Protein AF-B4CVW9-F1 (afdb_monomer_lite)

Radius of gyration: 26.95 Å; chains: 1; bounding box: 64×62×56 Å

Foldseek 3Di:
DDDDDDDDDDDDDDDDPDDDPPDPPPPPPPPPPQDQDPNDGDDPDDDDDLVLLQQLLVQLLVVLQVPAAAQDDQDDLVRLLVVLVVVQVVGDPSSSNSNSNNNSVNNCCRHVVPD

Organism: NCBI:txid497964

Structure (mmCIF, N/CA/C/O backbone):
data_AF-B4CVW9-F1
#
_entry.id   AF-B4CVW9-F1
#
loop_
_atom_site.group_PDB
_atom_site.id
_atom_site.type_symbol
_atom_site.label_atom_id
_atom_site.label_alt_id
_atom_site.label_comp_id
_atom_site.label_asym_id
_atom_site.label_entity_id
_atom_site.label_seq_id
_atom_site.pdbx_PDB_ins_code
_atom_site.Cartn_x
_atom_site.Cartn_y
_atom_site.Cartn_z
_atom_site.occupancy
_atom_site.B_iso_or_equiv
_atom_site.auth_seq_id
_atom_site.auth_comp_id
_atom_site.auth_asym_id
_atom_site.auth_atom_id
_atom_site.pdbx_PDB_model_num
ATOM 1 N N . MET A 1 1 ? 30.700 -38.288 22.531 1.00 37.31 1 MET A N 1
ATOM 2 C CA . MET A 1 1 ? 31.551 -38.930 21.496 1.00 37.31 1 MET A CA 1
ATOM 3 C C . MET A 1 1 ? 30.931 -38.577 20.147 1.00 37.31 1 MET A C 1
ATOM 5 O O . MET A 1 1 ? 29.739 -38.782 20.042 1.00 37.31 1 MET A O 1
ATOM 9 N N . LYS A 1 2 ? 31.534 -37.986 19.114 1.00 43.41 2 LYS A N 1
ATOM 10 C CA . LYS A 1 2 ? 32.881 -37.521 18.752 1.00 43.41 2 LYS A CA 1
ATOM 11 C C . LYS A 1 2 ? 32.658 -36.233 17.932 1.00 43.41 2 LYS A C 1
ATOM 13 O O . LYS A 1 2 ? 31.781 -36.213 17.076 1.00 43.41 2 LYS A O 1
ATOM 18 N N . ARG A 1 3 ? 33.419 -35.174 18.213 1.00 46.53 3 ARG A N 1
ATOM 19 C CA . ARG A 1 3 ? 33.541 -33.996 17.339 1.00 46.53 3 ARG A CA 1
ATOM 20 C C . ARG A 1 3 ? 34.524 -34.337 16.216 1.00 46.53 3 ARG A C 1
ATOM 22 O O . ARG A 1 3 ? 35.547 -34.950 16.509 1.00 46.53 3 ARG A O 1
ATOM 29 N N . ALA A 1 4 ? 34.239 -33.909 14.991 1.00 44.34 4 ALA A N 1
ATOM 30 C CA . ALA A 1 4 ? 35.187 -33.929 13.881 1.00 44.34 4 ALA A CA 1
ATOM 31 C C . ALA A 1 4 ? 35.162 -32.567 13.162 1.00 44.34 4 ALA A C 1
ATOM 33 O O . ALA A 1 4 ? 34.228 -32.240 12.440 1.00 44.34 4 ALA A O 1
ATOM 34 N N . LEU A 1 5 ? 36.189 -31.766 13.452 1.00 47.59 5 LEU A N 1
ATOM 35 C CA . LEU A 1 5 ? 36.864 -30.856 12.512 1.00 47.59 5 LEU A CA 1
ATOM 36 C C . LEU A 1 5 ? 37.680 -31.726 11.506 1.00 47.59 5 LEU A C 1
ATOM 38 O O . LEU A 1 5 ? 37.847 -32.905 11.836 1.00 47.59 5 LEU A O 1
ATOM 42 N N . PRO A 1 6 ? 38.282 -31.235 10.388 1.00 53.50 6 PRO A N 1
ATOM 43 C CA . PRO A 1 6 ? 38.696 -29.848 10.097 1.00 53.50 6 PRO A CA 1
ATOM 44 C C . PRO A 1 6 ? 38.663 -29.404 8.596 1.00 53.50 6 PRO A C 1
ATOM 46 O O . PRO A 1 6 ? 38.327 -30.170 7.705 1.00 53.50 6 PRO A O 1
ATOM 49 N N . LEU A 1 7 ? 39.134 -28.166 8.366 1.00 48.69 7 LEU A N 1
ATOM 50 C CA . LEU A 1 7 ? 39.986 -27.694 7.249 1.00 48.69 7 LEU A CA 1
ATOM 51 C C . LEU A 1 7 ? 39.521 -27.817 5.781 1.00 48.69 7 LEU A C 1
ATOM 53 O O . LEU A 1 7 ? 39.513 -28.905 5.231 1.00 48.69 7 LEU A O 1
ATOM 57 N N . THR A 1 8 ? 39.380 -26.653 5.131 1.00 52.50 8 THR A N 1
ATOM 58 C CA . THR A 1 8 ? 39.948 -26.246 3.813 1.00 52.50 8 THR A CA 1
ATOM 59 C C . THR A 1 8 ? 39.499 -24.788 3.610 1.00 52.50 8 THR A C 1
ATOM 61 O O . THR A 1 8 ? 38.318 -24.547 3.402 1.00 52.50 8 THR A O 1
ATOM 64 N N . LEU A 1 9 ? 40.267 -23.738 3.921 1.00 49.53 9 LEU A N 1
ATOM 65 C CA . LEU A 1 9 ? 41.456 -23.218 3.228 1.00 49.53 9 LEU A CA 1
ATOM 66 C C . LEU A 1 9 ? 41.366 -23.286 1.692 1.00 49.53 9 LEU A C 1
ATOM 68 O O . LEU A 1 9 ? 41.950 -24.171 1.082 1.00 49.53 9 LEU A O 1
ATOM 72 N N . SER A 1 10 ? 40.698 -22.306 1.080 1.00 48.88 10 SER A N 1
ATOM 73 C CA . SER A 1 10 ? 40.971 -21.897 -0.305 1.00 48.88 10 SER A CA 1
ATOM 74 C C . SER A 1 10 ? 40.927 -20.377 -0.403 1.00 48.88 10 SER A C 1
ATOM 76 O O . SER A 1 10 ? 39.902 -19.752 -0.653 1.00 48.88 10 SER A O 1
ATOM 78 N N . LEU A 1 11 ? 42.100 -19.808 -0.155 1.00 54.34 11 LEU A N 1
ATOM 79 C CA . LEU A 1 11 ? 42.508 -18.477 -0.559 1.00 54.34 11 LEU A CA 1
ATOM 80 C C . LEU A 1 11 ? 42.628 -18.487 -2.095 1.00 54.34 11 LEU A C 1
ATOM 82 O O . LEU A 1 11 ? 43.539 -19.119 -2.624 1.00 54.34 11 LEU A O 1
ATOM 86 N N . ILE A 1 12 ? 41.719 -17.829 -2.816 1.00 58.16 12 ILE A N 1
ATOM 87 C CA . ILE A 1 12 ? 41.917 -17.510 -4.237 1.00 58.16 12 ILE A CA 1
ATOM 88 C C . ILE A 1 12 ? 41.895 -15.992 -4.365 1.00 58.16 12 ILE A C 1
ATOM 90 O O . ILE A 1 12 ? 40.860 -15.353 -4.518 1.00 58.16 12 ILE A O 1
ATOM 94 N N . VAL A 1 13 ? 43.096 -15.432 -4.255 1.00 55.31 13 VAL A N 1
ATOM 95 C CA . VAL A 1 13 ? 43.441 -14.117 -4.780 1.00 55.31 13 VAL A CA 1
ATOM 96 C C . VAL A 1 13 ? 43.595 -14.302 -6.287 1.00 55.31 13 VAL A C 1
ATOM 98 O O . VAL A 1 13 ? 44.591 -14.864 -6.733 1.00 55.31 13 VAL A O 1
ATOM 101 N N . LEU A 1 14 ? 42.615 -13.860 -7.076 1.00 52.47 14 LEU A N 1
ATOM 102 C CA . LEU A 1 14 ? 42.826 -13.617 -8.502 1.00 52.47 14 LEU A CA 1
ATOM 103 C C . LEU A 1 14 ? 42.743 -12.113 -8.745 1.00 52.47 14 LEU A C 1
ATOM 105 O O . LEU A 1 14 ? 41.668 -11.530 -8.868 1.00 52.47 14 LEU A O 1
ATOM 109 N N . GLY A 1 15 ? 43.920 -11.492 -8.764 1.00 47.94 15 GLY A N 1
ATOM 110 C CA . GLY A 1 15 ? 44.104 -10.147 -9.275 1.00 47.94 15 GLY A CA 1
ATOM 111 C C . GLY A 1 15 ? 43.904 -10.150 -10.786 1.00 47.94 15 GLY A C 1
ATOM 112 O O . GLY A 1 15 ? 44.693 -10.738 -11.519 1.00 47.94 15 GLY A O 1
ATOM 11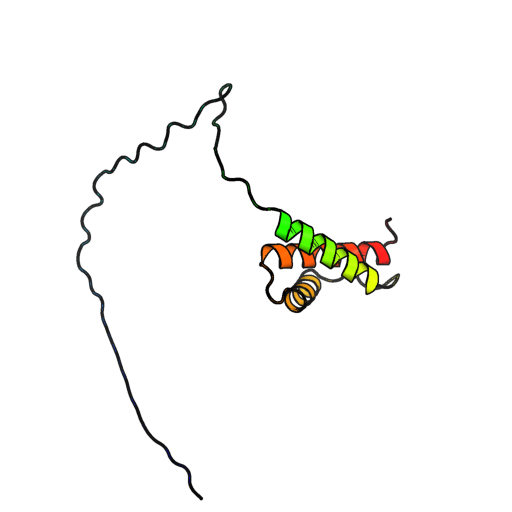3 N N . PHE A 1 16 ? 42.861 -9.465 -11.241 1.00 50.94 16 PHE A N 1
ATOM 114 C CA . PHE A 1 16 ? 42.746 -9.004 -12.619 1.00 50.94 16 PHE A CA 1
ATOM 115 C C . PHE A 1 16 ? 43.226 -7.553 -12.676 1.00 50.94 16 PHE A C 1
ATOM 117 O O . PHE A 1 16 ? 42.444 -6.613 -12.577 1.00 50.94 16 PHE A O 1
ATOM 124 N N . THR A 1 17 ? 44.536 -7.364 -12.815 1.00 50.69 17 THR A N 1
ATOM 125 C CA . THR A 1 17 ? 45.096 -6.107 -13.320 1.00 50.69 17 THR A CA 1
ATOM 126 C C . THR A 1 17 ? 45.196 -6.225 -14.835 1.00 50.69 17 THR A C 1
ATOM 128 O O . THR A 1 17 ? 46.209 -6.687 -15.360 1.00 50.69 17 THR A O 1
ATOM 131 N N . LEU A 1 18 ? 44.129 -5.847 -15.539 1.00 54.78 18 LEU A N 1
ATOM 132 C CA . LEU A 1 18 ? 44.219 -5.588 -16.970 1.00 54.78 18 LEU A CA 1
ATOM 133 C C . LEU A 1 18 ? 44.644 -4.137 -17.173 1.00 54.78 18 LEU A C 1
ATOM 135 O O . LEU A 1 18 ? 43.968 -3.188 -16.779 1.00 54.78 18 LEU A O 1
ATOM 139 N N . ALA A 1 19 ? 45.834 -4.027 -17.750 1.00 50.44 19 ALA A N 1
ATOM 140 C CA . ALA A 1 19 ? 46.374 -2.852 -18.391 1.00 50.44 19 ALA A CA 1
ATOM 141 C C . ALA A 1 19 ? 45.427 -2.318 -19.477 1.00 50.44 19 ALA A C 1
ATOM 143 O O . ALA A 1 19 ? 44.707 -3.089 -20.108 1.00 50.44 19 ALA A O 1
ATOM 144 N N . GLY A 1 20 ? 45.520 -1.012 -19.738 1.00 41.28 20 GLY A N 1
ATOM 145 C CA . GLY A 1 20 ? 44.989 -0.400 -20.956 1.00 41.28 20 GLY A CA 1
ATOM 146 C C . GLY A 1 20 ? 44.015 0.747 -20.713 1.00 41.28 20 GLY A C 1
ATOM 147 O O . GLY A 1 20 ? 42.848 0.647 -21.066 1.00 41.28 20 GLY A O 1
ATOM 148 N N . CYS A 1 21 ? 44.496 1.879 -20.185 1.00 56.69 21 CYS A N 1
ATOM 149 C CA . CYS A 1 21 ? 43.863 3.170 -20.482 1.00 56.69 21 CYS A CA 1
ATOM 150 C C . CYS A 1 21 ? 44.215 3.549 -21.930 1.00 56.69 21 CYS A C 1
ATOM 152 O O . CYS A 1 21 ? 45.018 4.447 -22.184 1.00 56.69 21 CYS A O 1
ATOM 154 N N . GLU A 1 22 ? 43.649 2.821 -22.890 1.00 43.19 22 GLU A N 1
ATOM 155 C CA . GLU A 1 22 ? 43.562 3.298 -24.260 1.00 43.19 22 GLU A CA 1
ATOM 156 C C . GLU A 1 22 ? 42.455 4.351 -24.307 1.00 43.19 22 GLU A C 1
ATOM 158 O O . GLU A 1 22 ? 41.272 4.085 -24.119 1.00 43.19 22 GLU A O 1
ATOM 163 N N . LYS A 1 23 ? 42.919 5.591 -24.460 1.00 51.03 23 LYS A N 1
ATOM 164 C CA . LYS A 1 23 ? 42.234 6.760 -25.007 1.00 51.03 23 LYS A CA 1
ATOM 165 C C . LYS A 1 23 ? 40.896 6.397 -25.680 1.00 51.03 23 LYS A C 1
ATOM 167 O O . LYS A 1 23 ? 40.936 5.733 -26.717 1.00 51.03 23 LYS A O 1
ATOM 172 N N . PRO A 1 24 ? 39.731 6.838 -25.166 1.00 45.53 24 PRO A N 1
ATOM 173 C CA . PRO A 1 24 ? 38.503 6.686 -25.922 1.00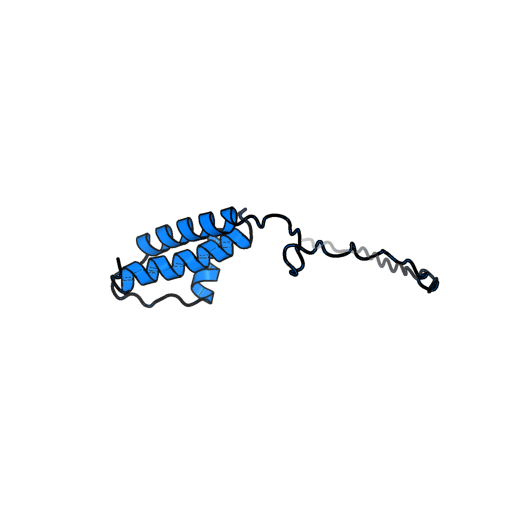 45.53 24 PRO A CA 1
ATOM 174 C C . PRO A 1 24 ? 38.661 7.480 -27.216 1.00 45.53 24 PRO A C 1
ATOM 176 O O . PRO A 1 24 ? 38.824 8.702 -27.211 1.00 45.53 24 PRO A O 1
ATOM 179 N N . ALA A 1 25 ? 38.703 6.732 -28.317 1.00 42.28 25 ALA A N 1
ATOM 180 C CA . ALA A 1 25 ? 38.533 7.259 -29.646 1.00 42.28 25 ALA A CA 1
ATOM 181 C C . ALA A 1 25 ? 37.227 8.043 -29.656 1.00 42.28 25 ALA A C 1
ATOM 183 O O . ALA A 1 25 ? 36.185 7.538 -29.228 1.00 42.28 25 ALA A O 1
ATOM 184 N N . ASP A 1 26 ? 37.348 9.275 -30.130 1.00 52.03 26 ASP A N 1
ATOM 185 C CA . ASP A 1 26 ? 36.289 10.150 -30.596 1.00 52.03 26 ASP A CA 1
ATOM 186 C C . ASP A 1 26 ? 35.367 9.339 -31.520 1.00 52.03 26 ASP A C 1
ATOM 188 O O . ASP A 1 26 ? 35.593 9.184 -32.718 1.00 52.03 26 ASP A O 1
ATOM 192 N N . SER A 1 27 ? 34.395 8.679 -30.903 1.00 44.69 27 SER A N 1
ATOM 193 C CA . SER A 1 27 ? 33.355 7.917 -31.564 1.00 44.69 27 SER A CA 1
ATOM 194 C C . SER A 1 27 ? 32.146 8.804 -31.413 1.00 44.69 27 SER A C 1
ATOM 196 O O . SER A 1 27 ? 31.405 8.694 -30.436 1.00 44.69 27 SER A O 1
ATOM 198 N N . GLY A 1 28 ? 32.015 9.747 -32.341 1.00 46.81 28 GLY A N 1
ATOM 199 C CA . GLY A 1 28 ? 30.765 10.436 -32.587 1.00 46.81 28 GLY A CA 1
ATOM 200 C C . GLY A 1 28 ? 29.696 9.391 -32.880 1.00 46.81 28 GLY A C 1
ATOM 201 O O . GLY A 1 28 ? 29.431 9.060 -34.029 1.00 46.81 28 GLY A O 1
ATOM 202 N N . ALA A 1 29 ? 29.093 8.844 -31.827 1.00 42.44 29 ALA A N 1
ATOM 203 C CA . ALA A 1 29 ? 27.721 8.415 -31.895 1.00 42.44 29 ALA A CA 1
ATOM 204 C C . ALA A 1 29 ? 26.959 9.714 -32.127 1.00 42.44 29 ALA A C 1
ATOM 206 O O . ALA A 1 29 ? 26.769 10.501 -31.200 1.00 42.44 29 ALA A O 1
ATOM 207 N N . GLU A 1 30 ? 26.643 9.994 -33.392 1.00 49.59 30 GLU A N 1
ATOM 208 C CA . GLU A 1 30 ? 25.658 11.002 -33.736 1.00 49.59 30 GLU A CA 1
ATOM 209 C C . GLU A 1 30 ? 24.432 10.705 -32.876 1.00 49.59 30 GLU A C 1
ATOM 211 O O . GLU A 1 30 ? 23.725 9.717 -33.081 1.00 49.59 30 GLU A O 1
ATOM 216 N N . THR A 1 31 ? 24.230 11.520 -31.841 1.00 57.59 31 THR A N 1
ATOM 217 C CA . THR A 1 31 ? 22.977 11.562 -31.105 1.00 57.59 31 THR A CA 1
ATOM 218 C C . THR A 1 31 ? 21.900 11.704 -32.175 1.00 57.59 31 THR A C 1
ATOM 220 O O . THR A 1 31 ? 21.982 12.673 -32.937 1.00 57.59 31 THR A O 1
ATOM 223 N N . PRO A 1 32 ? 20.950 10.757 -32.316 1.00 60.22 32 PRO A N 1
ATOM 224 C CA . PRO A 1 32 ? 19.940 10.856 -33.356 1.00 60.22 32 PRO A CA 1
ATOM 225 C C . PRO A 1 32 ? 19.294 12.230 -33.223 1.00 60.22 32 PRO A C 1
ATOM 227 O O . PRO A 1 32 ? 18.842 12.593 -32.133 1.00 60.22 32 PRO A O 1
ATOM 230 N N . ALA A 1 33 ? 19.358 13.024 -34.296 1.00 62.81 33 ALA A N 1
ATOM 231 C CA . ALA A 1 33 ? 18.791 14.361 -34.320 1.00 62.81 33 ALA A CA 1
ATOM 232 C C . ALA A 1 33 ? 17.336 14.231 -33.869 1.00 62.81 33 ALA A C 1
ATOM 234 O O . ALA A 1 33 ? 16.544 13.573 -34.545 1.00 62.81 33 ALA A O 1
ATOM 235 N N . GLY A 1 34 ? 17.030 14.757 -32.677 1.00 61.94 34 GLY A N 1
ATOM 236 C CA . GLY A 1 34 ? 15.717 14.600 -32.066 1.00 61.94 34 GLY A CA 1
ATOM 237 C C . GLY A 1 34 ? 14.659 15.009 -33.077 1.00 61.94 34 GLY A C 1
ATOM 238 O O . GLY A 1 34 ? 14.740 16.099 -33.644 1.00 61.94 34 GLY A O 1
ATOM 239 N N . GLU A 1 35 ? 13.719 14.114 -33.367 1.00 76.06 35 GLU A N 1
ATOM 240 C CA . GLU A 1 35 ? 12.680 14.394 -34.346 1.00 76.06 35 GLU A CA 1
ATOM 241 C C . GLU A 1 35 ? 11.897 15.614 -33.856 1.00 76.06 35 GLU A C 1
ATOM 243 O O . GLU A 1 35 ? 11.327 15.603 -32.773 1.00 76.06 35 GLU A O 1
ATOM 248 N N . MET A 1 36 ? 11.911 16.703 -34.618 1.00 76.50 36 MET A N 1
ATOM 249 C CA . MET A 1 36 ? 11.193 17.918 -34.250 1.00 76.50 36 MET A CA 1
ATOM 250 C C . MET A 1 36 ? 9.802 17.866 -34.872 1.00 76.50 36 MET A C 1
ATOM 252 O O . MET A 1 36 ? 9.661 17.961 -36.091 1.00 76.50 36 MET A O 1
ATOM 256 N N . LYS A 1 37 ? 8.756 17.772 -34.048 1.00 76.62 37 LYS A N 1
ATOM 257 C CA . LYS A 1 37 ? 7.362 17.869 -34.497 1.00 76.62 37 LYS A CA 1
ATOM 258 C C . LYS A 1 37 ? 6.754 19.152 -33.951 1.00 76.62 37 LYS A C 1
ATOM 260 O O . LYS A 1 37 ? 6.682 19.348 -32.742 1.00 76.62 37 LYS A O 1
ATOM 265 N N . ASN A 1 38 ? 6.336 20.046 -34.848 1.00 84.69 38 ASN A N 1
ATOM 266 C CA . ASN A 1 38 ? 5.799 21.372 -34.507 1.00 84.69 38 ASN A CA 1
ATOM 267 C C . ASN A 1 38 ? 6.743 22.226 -33.634 1.00 84.69 38 ASN A C 1
ATOM 269 O O . ASN A 1 38 ? 6.288 22.945 -32.753 1.00 84.69 38 ASN A O 1
ATOM 273 N N . GLY A 1 39 ? 8.059 22.129 -33.847 1.00 85.56 39 GLY A N 1
ATOM 274 C CA . GLY A 1 39 ? 9.046 22.868 -33.049 1.00 85.56 39 GLY A CA 1
ATOM 275 C C . GLY A 1 39 ? 9.346 22.262 -31.673 1.00 85.56 39 GLY A C 1
ATOM 276 O O . GLY A 1 39 ? 10.120 22.851 -30.924 1.00 85.56 39 GLY A O 1
ATOM 277 N N . HIS A 1 40 ? 8.793 21.087 -31.353 1.00 73.62 40 HIS A N 1
ATOM 278 C CA . HIS A 1 40 ? 9.079 20.362 -30.117 1.00 73.62 40 HIS A CA 1
ATOM 279 C C . HIS A 1 40 ? 9.866 19.075 -30.390 1.00 73.62 40 HIS A C 1
ATOM 281 O O . HIS A 1 40 ? 9.530 18.358 -31.337 1.00 73.62 40 HIS A O 1
ATOM 287 N N . PRO A 1 41 ? 10.873 18.752 -29.559 1.00 82.06 41 PRO A N 1
ATOM 288 C CA . PRO A 1 41 ? 11.580 17.484 -29.653 1.00 82.06 41 PRO A CA 1
ATOM 289 C C . PRO A 1 41 ? 10.636 16.333 -29.294 1.00 82.06 41 PRO A C 1
ATOM 291 O O . PRO A 1 41 ? 10.008 16.319 -28.235 1.00 82.06 41 PRO A O 1
ATOM 294 N N . VAL A 1 42 ? 10.547 15.359 -30.188 1.00 80.31 42 VAL A N 1
ATOM 295 C CA . VAL A 1 42 ? 9.835 14.102 -30.004 1.00 80.31 42 VAL A CA 1
ATOM 296 C C . VAL A 1 42 ? 10.824 13.100 -29.435 1.00 80.31 42 VAL A C 1
ATOM 298 O O . VAL A 1 42 ? 11.802 12.718 -30.077 1.00 80.31 42 VAL A O 1
ATOM 301 N N . VAL A 1 43 ? 10.558 12.677 -28.203 1.00 82.25 43 VAL A N 1
ATOM 302 C CA . VAL A 1 43 ? 11.281 11.586 -27.557 1.00 82.25 43 VAL A CA 1
ATOM 303 C C . VAL A 1 43 ? 10.456 10.320 -27.741 1.00 82.25 43 VAL A C 1
ATOM 305 O O . VAL A 1 43 ? 9.393 10.170 -27.140 1.00 82.25 43 VAL A O 1
ATOM 308 N N . HIS A 1 44 ? 10.947 9.405 -28.574 1.00 79.56 44 HIS A N 1
ATOM 309 C CA . HIS A 1 44 ? 10.370 8.070 -28.718 1.00 79.56 44 HIS A CA 1
ATOM 310 C C . HIS A 1 44 ? 10.830 7.202 -27.547 1.00 79.56 44 HIS A C 1
ATOM 312 O O . HIS A 1 44 ? 11.855 6.528 -27.622 1.00 79.56 44 HIS A O 1
ATOM 318 N N . ALA A 1 45 ? 10.102 7.268 -26.434 1.00 76.25 45 ALA A N 1
ATOM 319 C CA . ALA A 1 45 ? 10.298 6.363 -25.308 1.00 76.25 45 ALA A CA 1
ATOM 320 C C . ALA A 1 45 ? 9.413 5.114 -25.475 1.00 76.25 45 ALA A C 1
ATOM 322 O O . ALA A 1 45 ? 8.264 5.241 -25.911 1.00 76.25 45 ALA A O 1
ATOM 323 N N . PRO A 1 46 ? 9.909 3.910 -25.132 1.00 76.88 46 PRO A N 1
ATOM 324 C CA . PRO A 1 46 ? 9.076 2.715 -25.122 1.00 76.88 46 PRO A CA 1
ATOM 325 C C . PRO A 1 46 ? 7.908 2.879 -24.130 1.00 76.88 46 PRO A C 1
ATOM 327 O O . PRO A 1 46 ? 8.076 3.542 -23.099 1.00 76.88 46 PRO A O 1
ATOM 330 N N . PRO A 1 47 ? 6.732 2.280 -24.406 1.00 76.50 47 PRO A N 1
ATOM 331 C CA . PRO A 1 47 ? 5.616 2.283 -23.468 1.00 76.50 47 PRO A CA 1
ATOM 332 C C . PRO A 1 47 ? 6.037 1.731 -22.104 1.00 76.50 47 PRO A C 1
ATOM 334 O O . PRO A 1 47 ? 6.703 0.701 -22.013 1.00 76.50 47 PRO A O 1
ATOM 337 N N . VAL A 1 48 ? 5.641 2.418 -21.035 1.00 76.75 48 VAL A N 1
ATOM 338 C CA . VAL A 1 48 ? 5.887 1.972 -19.662 1.00 76.75 48 VAL A CA 1
ATOM 339 C C . VAL A 1 48 ? 4.753 1.030 -19.253 1.00 76.75 48 VAL A C 1
ATOM 341 O O . VAL A 1 48 ? 3.601 1.449 -19.222 1.00 76.75 48 VAL A O 1
ATOM 344 N N . GLU A 1 49 ? 5.058 -0.220 -18.902 1.00 78.06 49 GLU A N 1
ATOM 3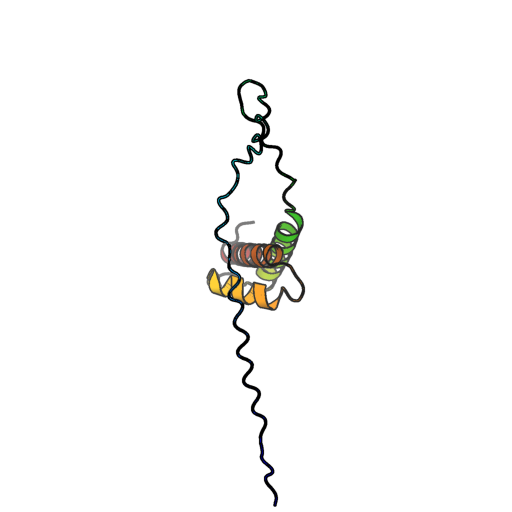45 C CA . GLU A 1 49 ? 4.048 -1.191 -18.444 1.00 78.06 49 GLU A CA 1
ATOM 346 C C . GLU A 1 49 ? 3.451 -0.796 -17.084 1.00 78.06 49 GLU A C 1
ATOM 348 O O . GLU A 1 49 ? 4.095 -0.951 -16.044 1.00 78.06 49 GLU A O 1
ATOM 353 N N . THR A 1 50 ? 2.219 -0.282 -17.057 1.00 83.75 50 THR A N 1
ATOM 354 C CA . THR A 1 50 ? 1.530 0.123 -15.815 1.00 83.75 50 THR A CA 1
ATOM 355 C C . THR A 1 50 ? 0.746 -1.002 -15.151 1.00 83.75 50 THR A C 1
ATOM 357 O O . THR A 1 50 ? 0.584 -0.958 -13.933 1.00 83.75 50 THR A O 1
ATOM 360 N N . HIS A 1 51 ? 0.348 -2.037 -15.899 1.00 89.88 51 HIS A N 1
ATOM 361 C CA . HIS A 1 51 ? -0.504 -3.124 -15.403 1.00 89.88 51 HIS A CA 1
ATOM 362 C C . HIS A 1 51 ? -0.063 -3.730 -14.065 1.00 89.88 51 HIS A C 1
ATOM 364 O O . HIS A 1 51 ? -0.905 -3.800 -13.173 1.00 89.88 51 HIS A O 1
ATOM 370 N N . PRO A 1 52 ? 1.230 -4.051 -13.829 1.00 92.31 52 PRO A N 1
ATOM 371 C CA . PRO A 1 52 ? 1.629 -4.610 -12.541 1.00 92.31 52 PRO A CA 1
ATOM 372 C C . PRO A 1 52 ? 1.275 -3.700 -11.360 1.00 92.31 52 PRO A C 1
ATOM 374 O O . PRO A 1 52 ? 0.868 -4.192 -10.316 1.00 92.31 52 PRO A O 1
ATOM 377 N N . PHE A 1 53 ? 1.390 -2.378 -11.523 1.00 96.12 53 PHE A N 1
ATOM 378 C CA . PHE A 1 53 ? 1.038 -1.423 -10.472 1.00 96.12 53 PHE A CA 1
ATOM 379 C C . PHE A 1 53 ? -0.471 -1.383 -10.238 1.00 96.12 53 PHE A C 1
ATOM 381 O O . PHE A 1 53 ? -0.913 -1.459 -9.099 1.00 96.12 53 PHE A O 1
ATOM 388 N N . GLU A 1 54 ? -1.251 -1.261 -11.312 1.00 96.38 54 GLU A N 1
ATOM 389 C CA . GLU A 1 54 ? -2.713 -1.162 -11.247 1.00 96.38 54 GLU A CA 1
ATOM 390 C C . GLU A 1 54 ? -3.334 -2.421 -10.626 1.00 96.38 54 GLU A C 1
ATOM 392 O O . GLU A 1 54 ? -4.207 -2.322 -9.761 1.00 96.38 54 GLU A O 1
ATOM 397 N N . ASP A 1 55 ? -2.824 -3.597 -11.002 1.00 96.75 55 ASP A N 1
ATOM 398 C CA . ASP A 1 55 ? -3.244 -4.885 -10.450 1.00 96.75 55 ASP A CA 1
ATOM 399 C C . ASP A 1 55 ? -2.918 -4.984 -8.957 1.00 96.75 55 ASP A C 1
ATOM 401 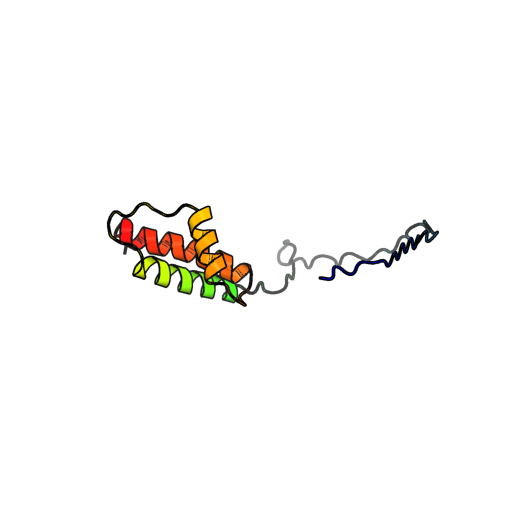O O . ASP A 1 55 ? -3.763 -5.395 -8.155 1.00 96.75 55 ASP A O 1
ATOM 405 N N . GLY A 1 56 ? -1.710 -4.560 -8.571 1.00 97.62 56 GLY A N 1
ATOM 406 C CA . GLY A 1 56 ? -1.298 -4.477 -7.173 1.00 97.62 56 GLY A CA 1
ATOM 407 C C . GLY A 1 56 ? -2.198 -3.537 -6.383 1.00 97.62 56 GLY A C 1
ATOM 408 O O . GLY A 1 56 ? -2.738 -3.929 -5.351 1.00 97.62 56 GLY A O 1
ATOM 409 N N . TYR A 1 57 ? -2.432 -2.329 -6.901 1.00 98.44 57 TYR A N 1
ATOM 410 C CA . TYR A 1 57 ? -3.286 -1.322 -6.272 1.00 98.44 57 TYR A CA 1
ATOM 411 C C . TYR A 1 57 ? -4.690 -1.844 -6.027 1.00 98.44 57 TYR A C 1
ATOM 413 O O . TYR A 1 57 ? -5.202 -1.743 -4.912 1.00 98.44 57 TYR A O 1
ATOM 421 N N . LYS A 1 58 ? -5.303 -2.464 -7.036 1.00 98.31 58 LYS A N 1
ATOM 422 C CA . LYS A 1 58 ? -6.635 -3.038 -6.877 1.00 98.31 58 LYS A CA 1
ATOM 423 C C . LYS A 1 58 ? -6.653 -4.119 -5.789 1.00 98.31 58 LYS A C 1
ATOM 425 O O . LYS A 1 58 ? -7.531 -4.091 -4.928 1.00 98.31 58 LYS A O 1
ATOM 430 N N . ALA A 1 59 ? -5.688 -5.041 -5.806 1.00 98.12 59 ALA A N 1
ATOM 431 C CA . ALA A 1 59 ? -5.596 -6.108 -4.811 1.00 98.12 59 ALA A CA 1
ATOM 432 C C . ALA A 1 59 ? -5.408 -5.556 -3.388 1.00 98.12 59 ALA A C 1
ATOM 434 O O . ALA A 1 59 ? -6.102 -5.979 -2.464 1.00 98.12 59 ALA A O 1
ATOM 435 N N . GLY A 1 60 ? -4.521 -4.572 -3.224 1.00 98.31 60 GLY A N 1
ATOM 436 C CA . GLY A 1 60 ? -4.292 -3.896 -1.951 1.00 98.31 60 GLY A CA 1
ATOM 437 C C . GLY A 1 60 ? -5.536 -3.173 -1.449 1.00 98.31 60 GLY A C 1
ATOM 438 O O . GLY A 1 60 ? -5.900 -3.316 -0.285 1.00 98.31 60 GLY A O 1
ATOM 439 N N . TYR A 1 61 ? -6.229 -2.444 -2.326 1.00 98.38 61 TYR A N 1
ATOM 440 C CA . TYR A 1 61 ? -7.444 -1.704 -1.984 1.00 98.38 61 TYR A CA 1
ATOM 441 C C . TYR A 1 61 ? -8.562 -2.613 -1.481 1.00 98.38 61 TYR A C 1
ATOM 443 O O . TYR A 1 61 ? -9.147 -2.346 -0.426 1.00 98.38 61 TYR A O 1
ATOM 451 N N . ASP A 1 62 ? -8.826 -3.707 -2.195 1.00 98.25 62 ASP A N 1
ATOM 452 C CA . ASP A 1 62 ? -9.823 -4.693 -1.786 1.00 98.25 62 ASP A CA 1
ATOM 453 C C . ASP A 1 62 ? -9.431 -5.321 -0.435 1.00 98.25 62 ASP A C 1
ATOM 455 O O . ASP A 1 62 ? -10.234 -5.318 0.502 1.00 98.25 62 ASP A O 1
ATOM 459 N N . TYR A 1 63 ? -8.164 -5.725 -0.278 1.00 98.25 63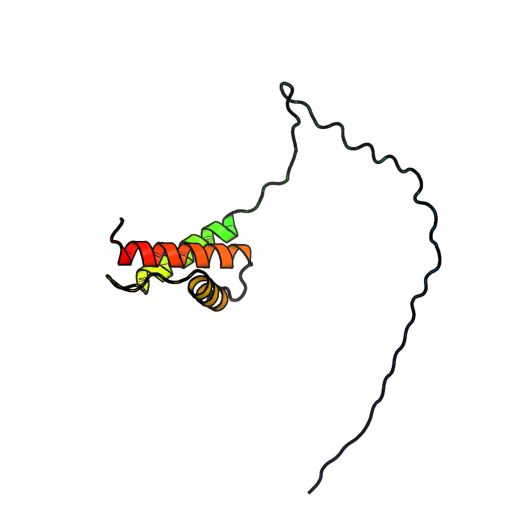 TYR A N 1
ATOM 460 C CA . TYR A 1 63 ? -7.646 -6.278 0.975 1.00 98.25 63 TYR A CA 1
ATOM 461 C C . TYR A 1 63 ? -7.790 -5.297 2.150 1.00 98.25 63 TYR A C 1
ATOM 463 O O . TYR A 1 63 ? -8.279 -5.664 3.219 1.00 98.25 63 TYR A O 1
ATOM 471 N N . GLY A 1 64 ? -7.411 -4.030 1.963 1.00 97.56 64 GLY A N 1
ATOM 472 C CA . GLY A 1 64 ? -7.511 -2.991 2.988 1.00 97.56 64 GLY A CA 1
ATOM 473 C C . GLY A 1 64 ? -8.952 -2.737 3.426 1.00 97.56 64 GLY A C 1
ATOM 474 O O . GLY A 1 64 ? -9.219 -2.589 4.619 1.00 97.56 64 GLY A O 1
ATOM 475 N N . ARG A 1 65 ? -9.905 -2.755 2.486 1.00 97.38 65 ARG A N 1
ATOM 476 C CA . ARG A 1 65 ? -11.333 -2.606 2.802 1.00 97.38 65 ARG A CA 1
ATOM 477 C C . ARG A 1 65 ? -11.904 -3.782 3.583 1.00 97.38 65 ARG A C 1
ATOM 479 O O . ARG A 1 65 ? -12.763 -3.574 4.436 1.00 97.38 65 ARG A O 1
ATOM 486 N N . GLU A 1 66 ? -11.465 -4.997 3.278 1.00 97.75 66 GLU A N 1
ATOM 487 C CA . GLU A 1 66 ? -11.926 -6.207 3.963 1.00 97.75 66 GLU A CA 1
ATOM 488 C C . GLU A 1 66 ? -11.410 -6.298 5.406 1.00 97.75 66 GLU A C 1
ATOM 490 O O . GLU A 1 66 ? -12.109 -6.819 6.276 1.00 97.75 66 GLU A O 1
ATOM 495 N N . HIS A 1 67 ? -10.213 -5.766 5.673 1.00 96.81 67 HIS A N 1
ATOM 496 C CA . HIS A 1 67 ? -9.535 -5.916 6.964 1.00 96.81 67 HIS A CA 1
ATOM 497 C C . HIS A 1 67 ? -9.675 -4.706 7.898 1.00 96.81 67 HIS A C 1
ATOM 499 O O . HIS A 1 67 ? -9.462 -4.845 9.104 1.00 96.81 67 HIS A O 1
ATOM 505 N N . ALA A 1 68 ? -10.056 -3.536 7.381 1.00 96.69 68 ALA A N 1
ATOM 506 C CA . ALA A 1 68 ? -10.275 -2.341 8.187 1.00 96.69 68 ALA A CA 1
ATOM 507 C C . ALA A 1 68 ? -11.635 -2.331 8.892 1.00 96.69 68 ALA A C 1
ATOM 509 O O . ALA A 1 68 ? -12.643 -2.840 8.396 1.00 96.69 68 ALA A O 1
ATOM 510 N N . ARG A 1 69 ? -11.697 -1.647 10.035 1.00 95.44 69 ARG A N 1
ATOM 511 C CA . ARG A 1 69 ? -12.938 -1.312 10.736 1.00 95.44 69 ARG A CA 1
ATOM 512 C C . ARG A 1 69 ? -13.115 0.196 10.813 1.00 95.44 69 ARG A C 1
ATOM 514 O O . ARG A 1 69 ? -12.178 0.985 10.701 1.00 95.44 69 ARG A O 1
ATOM 521 N N . LYS A 1 70 ? -14.364 0.617 11.020 1.00 92.88 70 LYS A N 1
ATOM 522 C CA . LYS A 1 70 ? -14.660 2.029 11.280 1.00 92.88 70 LYS A CA 1
ATOM 523 C C . LYS A 1 70 ? -13.889 2.483 12.517 1.00 92.88 70 LYS A C 1
ATOM 525 O O . LYS A 1 70 ? -13.946 1.811 13.543 1.00 92.88 70 LYS A O 1
ATOM 530 N N . HIS A 1 71 ? -13.261 3.652 12.413 1.00 91.19 71 HIS A N 1
ATOM 531 C CA . HIS A 1 71 ? -12.464 4.285 13.470 1.00 91.19 71 HIS A CA 1
ATOM 532 C C . HIS A 1 71 ? -11.126 3.606 13.814 1.00 91.19 71 HIS A C 1
ATOM 534 O O . HIS A 1 71 ? -10.491 4.032 14.778 1.00 91.19 71 HIS A O 1
ATOM 540 N N . ASP A 1 72 ? -10.666 2.618 13.039 1.00 93.38 72 ASP A N 1
ATOM 541 C CA . ASP A 1 72 ? -9.283 2.140 13.155 1.00 93.38 72 ASP A CA 1
ATOM 542 C C . ASP A 1 72 ? -8.287 3.273 12.836 1.00 93.38 72 ASP A C 1
ATOM 544 O O . ASP A 1 72 ? -8.605 4.186 12.061 1.00 93.38 72 ASP A O 1
ATOM 548 N N . PRO A 1 73 ? -7.071 3.249 13.411 1.00 96.06 73 PRO A N 1
ATOM 549 C CA . PRO A 1 73 ? -6.015 4.148 12.972 1.00 96.06 73 PRO A CA 1
ATOM 550 C C . PRO A 1 73 ? -5.668 3.877 11.503 1.00 96.06 73 PRO A C 1
ATOM 552 O O . PRO A 1 73 ? -5.672 2.733 11.048 1.00 96.06 73 PRO A O 1
ATOM 555 N N . LEU A 1 74 ? -5.336 4.933 10.758 1.00 96.88 74 LEU A N 1
ATOM 556 C CA . LEU A 1 74 ? -4.799 4.767 9.409 1.00 96.88 74 LEU A CA 1
ATOM 557 C C . LEU A 1 74 ? -3.409 4.116 9.484 1.00 96.88 74 LEU A C 1
ATOM 559 O O . LEU A 1 74 ? -2.634 4.479 10.375 1.00 96.88 74 LEU A O 1
ATOM 563 N N . PRO A 1 75 ? -3.078 3.192 8.565 1.00 97.50 75 PRO A N 1
ATOM 564 C CA . PRO A 1 75 ? -1.758 2.590 8.530 1.00 97.50 75 PRO A CA 1
ATOM 565 C C . PRO A 1 75 ? -0.714 3.640 8.147 1.00 97.50 75 PRO A C 1
ATOM 567 O O . PRO A 1 75 ? -0.991 4.562 7.374 1.00 97.50 75 PRO A O 1
ATOM 570 N N . THR A 1 76 ? 0.498 3.487 8.672 1.00 98.12 76 THR A N 1
ATOM 571 C CA . THR A 1 76 ? 1.662 4.217 8.165 1.00 98.12 76 THR A CA 1
ATOM 572 C C . THR A 1 76 ? 2.109 3.646 6.818 1.00 98.12 76 THR A C 1
ATOM 574 O O . THR A 1 76 ? 1.740 2.528 6.436 1.00 98.12 76 THR A O 1
ATOM 577 N N . ASP A 1 77 ? 2.950 4.393 6.107 1.00 97.12 77 ASP A N 1
ATOM 578 C CA . ASP A 1 77 ? 3.550 3.928 4.852 1.00 97.12 77 ASP A CA 1
ATOM 579 C C . ASP A 1 77 ? 4.369 2.644 5.072 1.00 97.12 77 ASP A C 1
ATOM 581 O O . ASP A 1 77 ? 4.274 1.703 4.289 1.00 97.12 77 ASP A O 1
ATOM 585 N N . GLU A 1 78 ? 5.109 2.560 6.184 1.00 98.12 78 GLU A N 1
ATOM 586 C CA . GLU A 1 78 ? 5.900 1.376 6.543 1.00 98.12 78 GLU A CA 1
ATOM 587 C C . GLU A 1 78 ? 5.016 0.158 6.837 1.00 98.12 78 GLU A C 1
ATOM 589 O O . GLU A 1 78 ? 5.282 -0.925 6.322 1.00 98.12 78 GLU A O 1
ATOM 594 N N . GLN A 1 79 ? 3.913 0.339 7.573 1.00 98.19 79 GLN A N 1
ATOM 595 C CA . GLN A 1 79 ? 2.942 -0.734 7.813 1.00 98.19 79 GLN A CA 1
ATOM 596 C C . GLN A 1 79 ? 2.301 -1.222 6.510 1.00 98.19 79 GLN A C 1
ATOM 598 O O . GLN A 1 79 ? 2.100 -2.420 6.326 1.00 98.19 79 GLN A O 1
ATOM 603 N N . SER A 1 80 ? 1.993 -0.304 5.593 1.00 98.12 80 SER A N 1
ATOM 604 C CA . SER A 1 80 ? 1.415 -0.646 4.290 1.00 98.12 80 SER A CA 1
ATOM 605 C C . SER A 1 80 ? 2.415 -1.417 3.423 1.00 98.12 80 SER A C 1
ATOM 607 O O . SER A 1 80 ? 2.054 -2.423 2.812 1.00 98.12 80 SER A O 1
ATOM 609 N N . ALA A 1 81 ? 3.686 -1.005 3.431 1.00 97.62 81 ALA A N 1
ATOM 610 C CA . ALA A 1 81 ? 4.771 -1.708 2.752 1.00 97.62 81 ALA A CA 1
ATOM 611 C C . ALA A 1 81 ? 5.044 -3.096 3.358 1.00 97.62 81 ALA A C 1
ATOM 613 O O . ALA A 1 81 ? 5.275 -4.050 2.620 1.00 97.62 81 ALA A O 1
ATOM 614 N N . ASP A 1 82 ? 4.982 -3.244 4.684 1.00 98.06 82 ASP A N 1
ATOM 615 C CA . ASP A 1 82 ? 5.142 -4.538 5.356 1.00 98.06 82 ASP A CA 1
ATOM 616 C C . ASP A 1 82 ? 4.064 -5.543 4.951 1.00 98.06 82 ASP A C 1
ATOM 618 O O . ASP A 1 82 ? 4.374 -6.708 4.691 1.00 98.06 82 ASP A O 1
ATOM 622 N N . VAL A 1 83 ? 2.804 -5.106 4.885 1.00 97.62 83 VAL A N 1
ATOM 623 C CA . VAL A 1 83 ? 1.706 -5.956 4.409 1.00 97.62 83 VAL A CA 1
ATOM 624 C C . VAL A 1 83 ? 1.907 -6.284 2.929 1.00 97.62 83 VAL A C 1
ATOM 626 O O . VAL A 1 83 ? 1.775 -7.445 2.548 1.00 97.62 83 VAL A O 1
ATOM 629 N N . ALA A 1 84 ? 2.291 -5.307 2.104 1.00 97.69 84 ALA A N 1
ATOM 630 C CA . ALA A 1 84 ? 2.546 -5.532 0.685 1.00 97.69 84 ALA A CA 1
ATOM 631 C C . ALA A 1 84 ? 3.635 -6.588 0.446 1.00 97.69 84 ALA A C 1
ATOM 633 O O . ALA A 1 84 ? 3.390 -7.542 -0.289 1.00 97.69 84 ALA A O 1
ATOM 634 N N . ARG A 1 85 ? 4.781 -6.498 1.136 1.00 97.25 85 ARG A N 1
ATOM 635 C CA . ARG A 1 85 ? 5.862 -7.499 1.071 1.00 97.25 85 ARG A CA 1
ATOM 636 C C . ARG A 1 85 ? 5.392 -8.909 1.416 1.00 97.25 85 ARG A C 1
ATOM 638 O O . ARG A 1 85 ? 5.832 -9.879 0.805 1.00 97.25 85 ARG A O 1
ATOM 645 N N . GLN A 1 86 ? 4.501 -9.033 2.399 1.00 96.69 86 GLN A N 1
ATOM 646 C CA . GLN A 1 86 ? 3.941 -10.327 2.797 1.00 96.69 86 GLN A CA 1
ATOM 647 C C . GLN A 1 86 ? 3.008 -10.911 1.727 1.00 96.69 86 GLN A C 1
ATOM 649 O O . GLN A 1 86 ? 2.936 -12.130 1.589 1.00 96.69 86 GLN A O 1
ATOM 654 N N . GLN A 1 87 ? 2.313 -10.060 0.965 1.00 96.50 87 GLN A N 1
ATOM 655 C CA . GLN A 1 87 ? 1.367 -10.470 -0.080 1.00 96.50 87 GLN A CA 1
ATOM 656 C C . GLN A 1 87 ? 2.012 -10.613 -1.467 1.00 96.50 87 GLN A C 1
ATOM 658 O O . GLN A 1 87 ? 1.493 -11.328 -2.319 1.00 96.50 87 GLN A O 1
ATOM 663 N N . ALA A 1 88 ? 3.163 -9.983 -1.699 1.00 92.69 88 ALA A N 1
ATOM 664 C CA . ALA A 1 88 ? 3.830 -9.915 -2.996 1.00 92.69 88 ALA A CA 1
ATOM 665 C C . ALA A 1 88 ? 4.594 -11.189 -3.401 1.00 92.69 88 ALA A C 1
ATOM 667 O O . ALA A 1 88 ? 5.419 -11.129 -4.307 1.00 92.69 88 ALA A O 1
ATOM 668 N N . ALA A 1 89 ? 4.368 -12.350 -2.776 1.00 90.56 89 ALA A N 1
ATOM 669 C CA . ALA A 1 89 ? 5.126 -13.567 -3.080 1.00 90.56 89 ALA A CA 1
ATOM 670 C C . ALA A 1 89 ? 5.094 -13.911 -4.589 1.00 90.56 89 ALA A C 1
ATOM 672 O O . ALA A 1 89 ? 4.067 -14.325 -5.126 1.00 90.56 89 ALA A O 1
ATOM 673 N N . GLY A 1 90 ? 6.236 -13.742 -5.271 1.00 88.75 90 GLY A N 1
ATOM 674 C CA . GLY A 1 90 ? 6.380 -13.963 -6.717 1.00 88.75 90 GLY A CA 1
ATOM 675 C C . GLY A 1 90 ? 5.913 -12.807 -7.616 1.00 88.75 90 GLY A C 1
ATOM 676 O O . GLY A 1 90 ? 5.867 -12.977 -8.831 1.00 88.75 90 GLY A O 1
ATOM 677 N N . GLN A 1 91 ? 5.576 -11.654 -7.042 1.00 94.75 91 GLN A N 1
ATOM 678 C CA . GLN A 1 91 ? 5.160 -10.446 -7.751 1.00 94.75 91 GLN A CA 1
ATOM 679 C C . GLN A 1 91 ? 6.336 -9.485 -7.967 1.00 94.75 91 GLN A C 1
ATOM 681 O O . GLN A 1 91 ? 7.401 -9.620 -7.370 1.00 94.75 91 GLN A O 1
ATOM 686 N N . SER A 1 92 ? 6.146 -8.508 -8.854 1.00 95.38 92 SER A N 1
ATOM 687 C CA . SER A 1 92 ? 7.147 -7.465 -9.115 1.00 95.38 92 SER A CA 1
ATOM 688 C C . SER A 1 92 ? 7.128 -6.356 -8.055 1.00 95.38 92 SER A C 1
ATOM 690 O O . SER A 1 92 ? 6.075 -6.050 -7.499 1.00 95.38 92 SER A O 1
ATOM 692 N N . ASP A 1 93 ? 8.240 -5.636 -7.885 1.00 95.25 93 ASP A N 1
ATOM 693 C CA . ASP A 1 93 ? 8.319 -4.439 -7.025 1.00 95.25 93 ASP A CA 1
ATOM 694 C C . ASP A 1 93 ? 7.281 -3.367 -7.396 1.00 95.25 93 ASP A C 1
ATOM 696 O O . ASP A 1 93 ? 6.837 -2.561 -6.576 1.00 95.25 93 ASP A O 1
ATOM 700 N N . ARG A 1 94 ? 6.903 -3.300 -8.679 1.00 95.44 94 ARG A N 1
ATOM 701 C CA . ARG A 1 94 ? 5.868 -2.378 -9.154 1.00 95.44 94 ARG A CA 1
ATOM 702 C C . ARG A 1 94 ? 4.485 -2.800 -8.650 1.00 95.44 94 ARG A C 1
ATOM 704 O O . ARG A 1 94 ? 3.722 -1.928 -8.246 1.00 95.44 94 ARG A O 1
ATOM 711 N N . TRP A 1 95 ? 4.204 -4.100 -8.634 1.00 97.12 95 TRP A N 1
ATOM 712 C CA . TRP A 1 95 ? 2.983 -4.650 -8.050 1.00 97.12 95 TRP A CA 1
ATOM 713 C C . TRP A 1 95 ? 2.945 -4.466 -6.536 1.00 97.12 95 TRP A C 1
ATOM 715 O O . TRP A 1 95 ? 1.941 -3.995 -6.015 1.00 97.12 95 TRP A O 1
ATOM 725 N N . GLU A 1 96 ? 4.052 -4.735 -5.839 1.00 97.75 96 GLU A N 1
ATOM 726 C CA . GLU A 1 96 ? 4.144 -4.543 -4.385 1.00 97.75 96 GLU A CA 1
ATOM 727 C C . GLU A 1 96 ? 3.857 -3.088 -3.987 1.00 97.75 96 GLU A C 1
ATOM 729 O O . GLU A 1 96 ? 3.054 -2.833 -3.090 1.00 97.75 96 GLU A O 1
ATOM 734 N N . ARG A 1 97 ? 4.446 -2.115 -4.695 1.00 97.50 97 ARG A N 1
ATOM 735 C CA . ARG A 1 97 ? 4.165 -0.689 -4.455 1.00 97.50 97 ARG A CA 1
ATOM 736 C C . ARG A 1 97 ? 2.705 -0.334 -4.700 1.00 97.50 97 ARG A C 1
ATOM 738 O O . ARG A 1 97 ? 2.108 0.338 -3.865 1.00 97.50 97 ARG A O 1
ATOM 745 N N . GLY A 1 98 ? 2.136 -0.822 -5.805 1.00 97.88 98 GLY A N 1
ATOM 746 C CA . GLY A 1 98 ? 0.709 -0.676 -6.076 1.00 97.88 98 GLY A CA 1
ATOM 747 C C . GLY A 1 98 ? -0.118 -1.197 -4.906 1.00 97.88 98 GLY A C 1
ATOM 748 O O . GLY A 1 98 ? -0.948 -0.469 -4.372 1.00 97.88 98 GLY A O 1
ATOM 749 N N . PHE A 1 99 ? 0.172 -2.414 -4.439 1.00 98.50 99 PHE A N 1
ATOM 750 C CA . PHE A 1 99 ? -0.515 -3.029 -3.306 1.00 98.50 99 PHE A CA 1
ATOM 751 C C . PHE A 1 99 ? -0.435 -2.182 -2.037 1.00 98.50 99 PHE A C 1
ATOM 753 O O . PHE A 1 99 ? -1.459 -1.974 -1.390 1.00 98.50 99 PHE A O 1
ATOM 760 N N . ALA A 1 100 ? 0.747 -1.674 -1.679 1.00 98.50 100 ALA A N 1
ATOM 761 C CA . ALA A 1 100 ? 0.916 -0.842 -0.489 1.00 98.50 100 ALA A CA 1
ATOM 762 C C . ALA A 1 100 ? 0.038 0.421 -0.546 1.00 98.50 100 ALA A C 1
ATOM 764 O O . ALA A 1 100 ? -0.661 0.736 0.420 1.00 98.50 100 ALA A O 1
ATOM 765 N N . GLU A 1 101 ? 0.031 1.114 -1.688 1.00 98.44 101 GLU A N 1
ATOM 766 C CA . GLU A 1 101 ? -0.791 2.311 -1.898 1.00 98.44 101 GLU A CA 1
ATOM 767 C C . GLU A 1 101 ? -2.288 1.985 -1.857 1.00 98.44 101 GLU A C 1
ATOM 769 O O . GLU A 1 101 ? -3.055 2.631 -1.136 1.00 98.44 101 GLU A O 1
ATOM 774 N N . GLY A 1 102 ? -2.692 0.928 -2.565 1.00 98.19 102 GLY A N 1
ATOM 775 C CA . GLY A 1 102 ? -4.065 0.444 -2.572 1.00 98.19 102 GLY A CA 1
ATOM 776 C C . GLY A 1 102 ? -4.548 0.095 -1.170 1.00 98.19 102 GLY A C 1
ATOM 777 O O . GLY A 1 102 ? -5.620 0.535 -0.763 1.00 98.19 102 GLY A O 1
ATOM 778 N N . TYR A 1 103 ? -3.741 -0.631 -0.394 1.00 98.56 103 TYR A N 1
ATOM 779 C CA . TYR A 1 103 ? -4.055 -1.016 0.981 1.00 98.56 103 TYR A CA 1
ATOM 780 C C . TYR A 1 103 ? -4.332 0.193 1.873 1.00 98.56 103 TYR A C 1
ATOM 782 O O . TYR A 1 103 ? -5.380 0.247 2.524 1.00 98.56 103 TYR A O 1
ATOM 790 N N . ALA A 1 104 ? -3.445 1.191 1.862 1.00 98.12 104 ALA A N 1
ATOM 791 C CA . ALA A 1 104 ? -3.626 2.406 2.650 1.00 98.12 104 ALA A CA 1
ATOM 792 C C . ALA A 1 104 ? -4.923 3.145 2.277 1.00 98.12 104 ALA A C 1
ATOM 794 O O . ALA A 1 104 ? -5.664 3.591 3.161 1.00 98.12 104 ALA A O 1
ATOM 795 N N . ASP A 1 105 ? -5.234 3.238 0.983 1.00 97.81 105 ASP A N 1
ATOM 796 C CA . ASP A 1 105 ? -6.465 3.861 0.495 1.00 97.81 105 ASP A CA 1
ATOM 797 C C . ASP A 1 105 ? -7.720 3.047 0.828 1.00 97.81 105 ASP A C 1
ATOM 799 O O . ASP A 1 105 ? -8.739 3.624 1.216 1.00 97.81 105 ASP A O 1
ATOM 803 N N . GLY A 1 106 ? -7.651 1.719 0.745 1.00 97.56 106 GLY A N 1
ATOM 804 C CA . GLY A 1 106 ? -8.735 0.814 1.119 1.00 97.56 106 GLY A CA 1
ATOM 805 C C . GLY A 1 106 ? -9.086 0.928 2.602 1.00 97.56 106 GLY A C 1
ATOM 806 O O . GLY A 1 106 ? -10.258 1.091 2.956 1.00 97.56 106 GLY A O 1
ATOM 807 N N . VAL A 1 107 ? -8.075 0.955 3.477 1.00 97.75 107 VAL A N 1
ATOM 808 C CA . VAL A 1 107 ? -8.278 1.196 4.914 1.00 97.75 107 VAL A CA 1
ATOM 809 C C . VAL A 1 107 ? -8.862 2.591 5.144 1.00 97.75 107 VAL A C 1
ATOM 811 O O . VAL A 1 107 ? -9.865 2.747 5.845 1.00 97.75 107 VAL A O 1
ATOM 814 N N . ARG A 1 108 ? -8.294 3.620 4.502 1.00 96.81 108 ARG A N 1
ATOM 815 C CA . ARG A 1 108 ? -8.775 5.005 4.607 1.00 96.81 108 ARG A CA 1
ATOM 816 C C . ARG A 1 108 ? -10.230 5.145 4.175 1.00 96.81 108 ARG A C 1
ATOM 818 O O . ARG A 1 108 ? -10.975 5.887 4.817 1.00 96.81 108 ARG A O 1
ATOM 825 N N . ASN A 1 109 ? -10.650 4.438 3.130 1.00 96.50 109 ASN A N 1
ATOM 826 C CA . ASN A 1 109 ? -12.027 4.408 2.645 1.00 96.50 109 ASN A CA 1
ATOM 827 C C . ASN A 1 109 ? -12.998 3.948 3.746 1.00 96.50 109 ASN A C 1
ATOM 829 O O . ASN A 1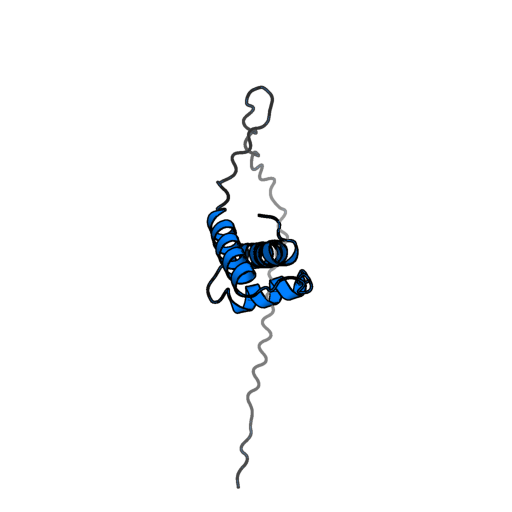 109 ? -13.979 4.634 4.037 1.00 96.50 109 ASN A O 1
ATOM 833 N N . VAL A 1 110 ? -12.675 2.846 4.430 1.00 96.50 110 VAL A N 1
ATOM 834 C CA . VAL A 1 110 ? -13.501 2.297 5.517 1.00 96.50 110 VAL A CA 1
ATOM 835 C C . VAL A 1 110 ? -13.478 3.187 6.757 1.00 96.50 110 VAL A C 1
ATOM 837 O O . VAL A 1 110 ? -14.533 3.465 7.333 1.00 96.50 110 VAL A O 1
ATOM 840 N N . VAL A 1 111 ? -12.295 3.660 7.156 1.00 95.44 111 VAL A N 1
ATOM 841 C CA . VAL A 1 111 ? -12.107 4.476 8.364 1.00 95.44 111 VAL A CA 1
ATOM 842 C C . VAL A 1 111 ? -12.799 5.832 8.235 1.00 95.44 111 VAL A C 1
ATOM 844 O O . VAL A 1 111 ? -13.477 6.267 9.166 1.00 95.44 111 VAL A O 1
ATOM 847 N N . THR A 1 112 ? -12.652 6.500 7.086 1.00 92.88 112 THR A N 1
ATOM 848 C CA . THR A 1 112 ? -13.196 7.851 6.856 1.00 92.88 112 THR A CA 1
ATOM 849 C C . THR A 1 112 ? -14.610 7.852 6.277 1.00 92.88 112 THR A C 1
ATOM 851 O O . THR A 1 112 ? -15.258 8.897 6.255 1.00 92.88 112 THR A O 1
ATOM 854 N N . GLY A 1 113 ? -15.102 6.705 5.800 1.00 84.12 113 GLY A N 1
ATOM 855 C CA . GLY A 1 113 ? -16.427 6.575 5.195 1.00 84.12 113 GLY A CA 1
ATOM 856 C C . GLY A 1 113 ? -16.586 7.302 3.858 1.00 84.12 113 GLY A C 1
ATOM 857 O O . GLY A 1 113 ? -17.718 7.476 3.403 1.00 84.12 113 GLY A O 1
ATOM 858 N N . LYS A 1 114 ? -15.486 7.738 3.229 1.00 73.25 114 LYS A N 1
ATOM 859 C CA . LYS A 1 114 ? -15.515 8.276 1.865 1.00 73.25 114 LYS A CA 1
ATOM 860 C C . LYS A 1 114 ? -15.868 7.131 0.921 1.00 73.25 114 LYS A C 1
ATOM 862 O O . LYS A 1 114 ? -15.122 6.167 0.866 1.00 73.25 114 LYS A O 1
ATOM 867 N N . LYS A 1 115 ? -17.012 7.218 0.246 1.00 57.62 115 LYS A N 1
ATOM 868 C CA . LYS A 1 115 ? -17.420 6.295 -0.820 1.00 57.62 115 LYS A CA 1
ATOM 869 C C . LYS A 1 115 ? -17.084 6.885 -2.174 1.00 57.62 115 LYS A C 1
ATOM 871 O O . LYS A 1 115 ? -17.238 8.119 -2.303 1.00 57.62 115 LYS A O 1
#

Sequence (115 aa):
MKRALPLTLSLIVLGFTLAGCEKPADSGAETPAGEMKNGHPVVHAPPVETHPFEDGYKAGYDYGREHARKHDPLPTDEQSADVARQQAAGQSDRWERGFAEGYADGVRNVVTGKK

pLDDT: mean 79.72, std 20.74, range [37.31, 98.56]

Secondary structure (DSSP, 8-state):
----------------------------------EEETTEEE--PPPP--HHHHHHHHHHHHHHHHH--TTPPPPPHHHHHHHHHHH-TT--HHHHHHHHHHHHHHHHHHHH---